Protein AF-A0A5K0W179-F1 (afdb_monomer_lite)

Organism: NCBI:txid210225

InterPro domains:
  IPR011009 Protein kinase-like domain superfamily [SSF56112] (2-83)

Structure (mmCIF, N/CA/C/O backbone):
data_AF-A0A5K0W179-F1
#
_entry.id   AF-A0A5K0W179-F1
#
loop_
_atom_site.group_PDB
_atom_site.id
_atom_site.type_symbol
_atom_site.label_atom_id
_atom_site.label_alt_id
_atom_site.label_comp_id
_atom_site.label_asym_id
_atom_site.label_entity_id
_atom_site.label_seq_id
_atom_site.pdbx_PDB_ins_code
_atom_site.Cartn_x
_atom_site.Cartn_y
_atom_site.Cartn_z
_atom_site.occupancy
_atom_site.B_iso_or_equiv
_atom_site.auth_seq_id
_atom_site.auth_comp_id
_atom_site.auth_asym_id
_atom_site.auth_atom_id
_atom_site.pdbx_PDB_model_num
ATOM 1 N N . THR A 1 1 ? 8.670 -2.084 5.144 1.00 80.12 1 THR A N 1
ATOM 2 C CA . THR A 1 1 ? 7.389 -1.712 4.509 1.00 80.12 1 THR A CA 1
ATOM 3 C C . THR A 1 1 ? 6.721 -2.915 3.886 1.00 80.12 1 THR A C 1
ATOM 5 O O . 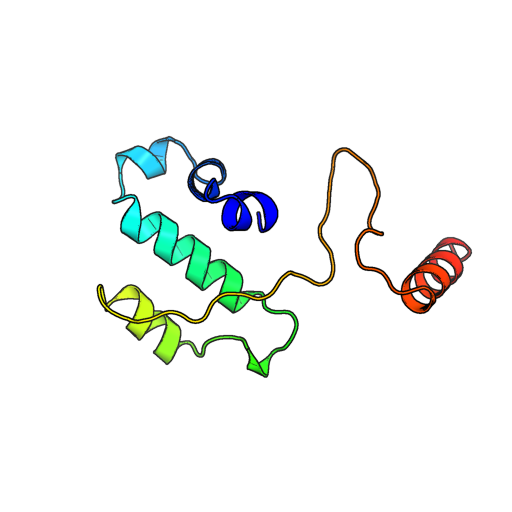THR A 1 1 ? 5.739 -3.369 4.453 1.00 80.12 1 THR A O 1
ATOM 8 N N . TRP A 1 2 ? 7.291 -3.495 2.821 1.00 88.81 2 TRP A N 1
ATOM 9 C CA . TRP A 1 2 ? 6.755 -4.700 2.174 1.00 88.81 2 TRP A CA 1
ATOM 10 C C . TRP A 1 2 ? 6.481 -5.862 3.136 1.00 88.81 2 TRP A C 1
ATOM 12 O O . TRP A 1 2 ? 5.360 -6.346 3.190 1.00 88.81 2 TRP A O 1
ATOM 22 N N . ILE A 1 3 ? 7.480 -6.245 3.943 1.00 89.62 3 ILE A N 1
ATOM 23 C CA . ILE A 1 3 ? 7.384 -7.370 4.891 1.00 89.62 3 ILE A CA 1
ATOM 24 C C . ILE A 1 3 ? 6.157 -7.232 5.802 1.00 89.62 3 ILE A C 1
ATOM 26 O O . ILE A 1 3 ? 5.298 -8.108 5.826 1.00 89.62 3 ILE A O 1
ATOM 30 N N . LEU A 1 4 ? 6.028 -6.089 6.484 1.00 92.12 4 LEU A N 1
ATOM 31 C CA . LEU A 1 4 ? 4.904 -5.827 7.385 1.00 92.12 4 LEU A CA 1
ATOM 32 C C . LEU A 1 4 ? 3.564 -5.870 6.646 1.00 92.12 4 LEU A C 1
ATOM 34 O O . LEU A 1 4 ? 2.599 -6.408 7.172 1.00 92.12 4 LEU A O 1
ATOM 38 N N . TRP A 1 5 ? 3.495 -5.360 5.414 1.00 93.19 5 TRP A N 1
ATOM 39 C CA . TRP A 1 5 ? 2.287 -5.494 4.603 1.00 93.19 5 TRP A CA 1
ATOM 40 C C . TRP A 1 5 ? 1.986 -6.958 4.247 1.00 93.19 5 TRP A C 1
ATOM 42 O O . TRP A 1 5 ? 0.855 -7.401 4.441 1.00 93.19 5 TRP A O 1
ATOM 52 N N . SER A 1 6 ? 2.990 -7.730 3.818 1.00 90.12 6 SER A N 1
ATOM 53 C CA . SER A 1 6 ? 2.821 -9.142 3.451 1.00 90.12 6 SER A CA 1
ATOM 54 C C . SER A 1 6 ? 2.426 -10.040 4.628 1.00 90.12 6 SER A C 1
ATOM 56 O O . SER A 1 6 ? 1.752 -11.045 4.427 1.00 90.12 6 SER A O 1
ATOM 58 N N . GLU A 1 7 ? 2.788 -9.651 5.852 1.00 93.12 7 GLU A N 1
ATOM 59 C CA . GLU A 1 7 ? 2.419 -10.331 7.101 1.00 93.12 7 GLU A CA 1
ATOM 60 C C . GLU A 1 7 ? 1.055 -9.880 7.663 1.00 93.12 7 GLU A C 1
ATOM 62 O O . GLU A 1 7 ? 0.655 -10.319 8.739 1.00 93.12 7 GLU A O 1
ATOM 67 N N . GLY A 1 8 ? 0.336 -8.975 6.985 1.00 92.38 8 GLY A N 1
ATOM 68 C CA . GLY A 1 8 ? -0.929 -8.414 7.484 1.00 92.38 8 GLY A CA 1
ATOM 69 C C . GLY A 1 8 ? -0.760 -7.389 8.614 1.00 92.38 8 GLY A C 1
ATOM 70 O O . GLY A 1 8 ? -1.732 -6.978 9.243 1.00 92.38 8 GLY A O 1
ATOM 71 N N . ARG A 1 9 ? 0.470 -6.931 8.848 1.00 94.75 9 ARG A N 1
ATOM 72 C CA . ARG A 1 9 ? 0.888 -5.990 9.898 1.00 94.75 9 ARG A CA 1
ATOM 73 C C . ARG A 1 9 ? 1.116 -4.572 9.364 1.00 94.75 9 ARG A C 1
ATOM 75 O O . ARG A 1 9 ? 1.836 -3.774 9.956 1.00 94.75 9 ARG A O 1
ATOM 82 N N . ALA A 1 10 ? 0.494 -4.229 8.236 1.00 94.06 10 ALA A N 1
ATOM 83 C CA . ALA A 1 10 ? 0.693 -2.953 7.545 1.00 94.06 10 ALA A CA 1
ATOM 84 C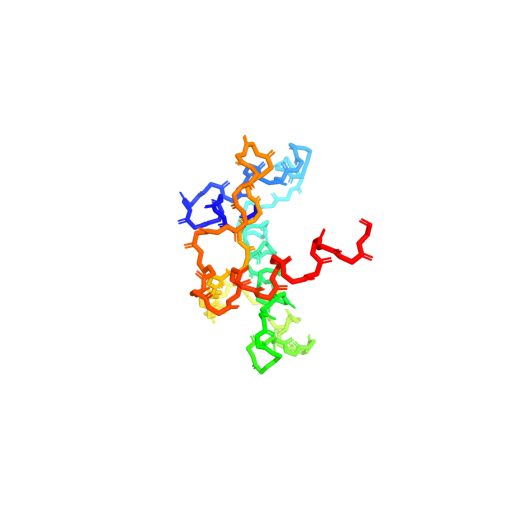 C . ALA A 1 10 ? 0.431 -1.716 8.428 1.00 94.06 10 ALA A C 1
ATOM 86 O O . ALA A 1 10 ? 1.074 -0.688 8.240 1.00 94.06 10 ALA A O 1
ATOM 87 N N . LEU A 1 11 ? -0.477 -1.808 9.406 1.00 95.31 11 LEU A N 1
ATOM 88 C CA . LEU A 1 11 ? -0.796 -0.696 10.310 1.00 95.31 11 LEU A CA 1
ATOM 89 C C . LEU A 1 11 ? 0.372 -0.297 11.225 1.00 95.31 11 LEU A C 1
ATOM 91 O O . LEU A 1 11 ? 0.394 0.830 11.702 1.00 95.31 11 LEU A O 1
ATOM 95 N N . GLU A 1 12 ? 1.365 -1.167 11.426 1.00 94.81 12 GLU A N 1
ATOM 96 C CA . GLU A 1 12 ? 2.579 -0.834 12.187 1.00 94.81 12 GLU A CA 1
ATOM 97 C C . GLU A 1 12 ? 3.478 0.181 11.463 1.00 94.81 12 GLU A C 1
ATOM 99 O O . GLU A 1 12 ? 4.390 0.743 12.061 1.00 94.81 12 GLU A O 1
ATOM 104 N N . LEU A 1 13 ? 3.225 0.439 10.174 1.00 91.19 13 LEU A N 1
ATOM 105 C CA . LEU A 1 13 ? 3.921 1.468 9.396 1.00 91.19 13 LEU A CA 1
ATOM 106 C C . LEU A 1 13 ? 3.388 2.882 9.658 1.00 91.19 13 LEU A C 1
ATOM 108 O O . LEU A 1 13 ? 3.959 3.851 9.160 1.00 91.19 13 LEU A O 1
ATOM 112 N N . VAL A 1 14 ? 2.260 2.999 10.354 1.00 93.62 14 VAL A N 1
ATOM 113 C CA . VAL A 1 14 ? 1.441 4.208 10.387 1.00 93.62 14 VAL A CA 1
ATOM 114 C C . VAL A 1 14 ? 1.675 4.941 11.698 1.00 93.62 14 VAL A C 1
ATOM 116 O O . VAL A 1 14 ? 1.702 4.327 12.763 1.00 93.62 14 VAL A O 1
ATOM 119 N N . ASP A 1 15 ? 1.819 6.265 11.627 1.00 93.44 15 ASP A N 1
ATOM 120 C CA . ASP A 1 15 ? 1.876 7.104 12.824 1.00 93.44 15 ASP A CA 1
ATOM 121 C C . ASP A 1 15 ? 0.618 6.853 13.684 1.00 93.44 15 ASP A C 1
ATOM 123 O O . ASP A 1 15 ? -0.497 6.940 13.156 1.00 93.44 15 ASP A O 1
ATOM 127 N N . PRO A 1 16 ? 0.757 6.570 14.992 1.00 92.19 16 PRO A N 1
ATOM 128 C CA . PRO A 1 16 ? -0.375 6.359 15.889 1.00 92.19 16 PRO A CA 1
ATOM 129 C C . PRO A 1 16 ? -1.463 7.436 15.800 1.00 92.19 16 PRO A C 1
ATOM 131 O O . PRO A 1 16 ? -2.644 7.108 15.857 1.00 92.19 16 PRO A O 1
ATOM 134 N N . LYS A 1 17 ? -1.099 8.704 15.568 1.00 91.75 17 LYS A N 1
ATOM 135 C CA . LYS A 1 17 ? -2.069 9.801 15.407 1.00 91.75 17 LYS A CA 1
ATOM 136 C C . LYS A 1 17 ? -2.969 9.616 14.187 1.00 91.75 17 LYS A C 1
ATOM 138 O O . LYS A 1 17 ? -4.129 10.012 14.212 1.00 91.75 17 LYS A O 1
ATOM 143 N N . GLN A 1 18 ? -2.446 9.010 13.123 1.00 88.12 18 GLN A N 1
ATOM 144 C CA . GLN A 1 18 ? -3.218 8.720 11.914 1.00 88.12 18 GLN A CA 1
ATOM 145 C C . GLN 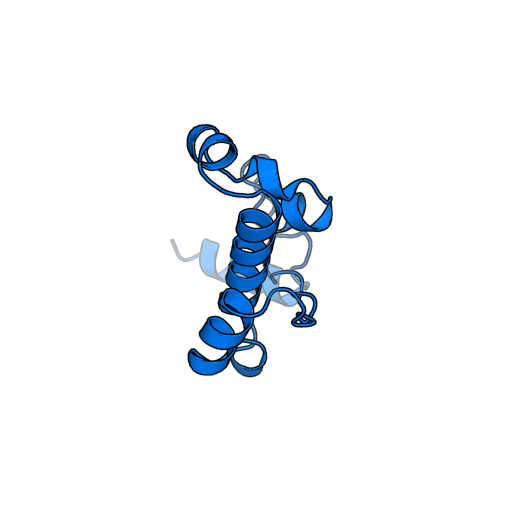A 1 18 ? -4.165 7.532 12.113 1.00 88.12 18 GLN A C 1
ATOM 147 O O . GLN A 1 18 ? -5.223 7.479 11.492 1.00 88.12 18 GLN A O 1
ATOM 152 N N . LEU A 1 19 ? -3.825 6.601 13.013 1.00 90.81 19 LEU A N 1
ATOM 153 C CA . LEU A 1 19 ? -4.712 5.493 13.388 1.00 90.81 19 LEU A CA 1
ATOM 154 C C . LEU A 1 19 ? -5.950 5.963 14.169 1.00 90.81 19 LEU A C 1
ATOM 156 O O . LEU A 1 19 ? -6.946 5.240 14.205 1.00 90.81 19 LEU A O 1
ATOM 160 N N . GLU A 1 20 ? -5.885 7.144 14.788 1.00 91.06 20 GLU A N 1
ATOM 161 C CA . GLU A 1 20 ? -7.002 7.774 15.500 1.00 91.06 20 GLU A CA 1
ATOM 162 C C . GLU A 1 20 ? -7.860 8.660 14.586 1.00 91.06 20 GLU A C 1
ATOM 164 O O . GLU A 1 20 ? -9.070 8.759 14.785 1.00 91.06 20 GLU A O 1
ATOM 169 N N . SER A 1 21 ? -7.251 9.300 13.584 1.00 92.25 21 SER A N 1
ATOM 170 C CA . SER A 1 21 ? -7.912 10.299 12.734 1.00 92.25 21 SER A CA 1
ATOM 171 C C . SER A 1 21 ? -8.549 9.735 11.462 1.00 92.25 21 SER A C 1
ATOM 173 O O . SER A 1 21 ? -9.396 10.403 10.868 1.00 92.25 21 SER A O 1
ATOM 175 N N . CYS A 1 22 ? -8.150 8.539 11.016 1.00 90.62 22 CYS A N 1
ATOM 176 C CA . CYS A 1 22 ? -8.505 8.019 9.699 1.00 90.62 22 CYS A CA 1
ATOM 177 C C . CYS A 1 22 ? -8.985 6.553 9.774 1.00 90.62 22 CYS A C 1
ATOM 179 O O . CYS A 1 22 ? -8.428 5.752 10.534 1.00 90.62 22 CYS A O 1
ATOM 181 N N . PRO A 1 23 ? -10.016 6.148 9.004 1.00 92.69 23 PRO A N 1
ATOM 182 C CA . PRO A 1 23 ? -10.475 4.764 8.995 1.00 92.69 23 PRO A CA 1
ATOM 183 C C . PRO A 1 23 ? -9.358 3.791 8.600 1.00 92.69 23 PRO A C 1
ATOM 185 O O . PRO A 1 23 ? -8.720 3.936 7.559 1.00 92.69 23 PRO A O 1
ATOM 188 N N . ARG A 1 24 ? -9.174 2.718 9.381 1.00 92.38 24 ARG A N 1
ATOM 189 C CA . ARG A 1 24 ? -8.137 1.698 9.112 1.00 92.38 24 ARG A CA 1
ATOM 190 C C . ARG A 1 24 ? -8.201 1.135 7.691 1.00 92.38 24 ARG A C 1
ATOM 192 O O . ARG A 1 24 ? -7.164 0.856 7.103 1.00 92.38 24 ARG A O 1
ATOM 199 N N . ALA A 1 25 ? -9.403 0.981 7.134 1.00 91.31 25 ALA A N 1
ATOM 200 C CA . ALA A 1 25 ? -9.591 0.503 5.766 1.00 91.31 25 ALA A CA 1
ATOM 201 C C . ALA A 1 25 ? -9.013 1.468 4.714 1.00 91.31 25 ALA A C 1
ATOM 203 O O . ALA A 1 25 ? -8.433 1.016 3.730 1.00 91.31 25 ALA A O 1
ATOM 204 N N . GLU A 1 26 ? -9.132 2.780 4.930 1.00 92.00 26 GLU A N 1
ATOM 205 C CA . GLU A 1 26 ? -8.554 3.800 4.047 1.00 92.00 26 GLU A CA 1
ATOM 206 C C . GLU A 1 26 ? -7.033 3.816 4.165 1.00 92.00 26 GLU A C 1
ATOM 208 O O . GLU A 1 26 ? -6.341 3.819 3.153 1.00 92.00 26 GLU A O 1
ATOM 213 N N . ILE A 1 27 ? -6.507 3.703 5.385 1.00 93.75 27 ILE A N 1
ATOM 214 C CA . ILE A 1 27 ? -5.065 3.595 5.634 1.00 93.75 27 ILE A CA 1
ATOM 215 C C . ILE A 1 27 ? -4.478 2.367 4.925 1.00 93.75 27 ILE A C 1
ATOM 217 O O . ILE A 1 27 ? -3.497 2.480 4.192 1.00 93.75 27 ILE A O 1
ATOM 221 N N . LEU A 1 28 ? -5.094 1.193 5.100 1.00 93.31 28 LEU A N 1
ATOM 222 C CA . LEU A 1 28 ? -4.664 -0.045 4.445 1.00 93.31 28 LEU A CA 1
ATOM 223 C C . LEU A 1 28 ? -4.718 0.074 2.919 1.00 93.31 28 LEU A C 1
ATOM 225 O O . LEU A 1 28 ? -3.796 -0.374 2.238 1.00 93.31 28 LEU A O 1
ATOM 229 N N . ARG A 1 29 ? -5.760 0.720 2.384 1.00 93.00 29 ARG A N 1
ATOM 230 C CA . ARG A 1 29 ? -5.879 1.001 0.952 1.00 93.00 29 ARG A CA 1
ATOM 231 C C . ARG A 1 29 ? -4.764 1.926 0.467 1.00 93.00 29 ARG A C 1
ATOM 233 O O . ARG A 1 29 ? -4.143 1.627 -0.546 1.00 93.00 29 ARG A O 1
ATOM 240 N N . CYS A 1 30 ? -4.476 3.008 1.186 1.00 93.56 30 CYS A N 1
ATOM 241 C CA . CYS A 1 30 ? -3.399 3.934 0.844 1.00 93.56 30 CYS A CA 1
ATOM 242 C C . CYS A 1 30 ? -2.032 3.243 0.847 1.00 93.56 30 CYS A C 1
ATOM 244 O O . CYS A 1 30 ? -1.247 3.455 -0.073 1.00 93.56 30 CYS A O 1
ATOM 246 N N . ILE A 1 31 ? -1.761 2.373 1.825 1.00 94.81 31 ILE A N 1
ATOM 247 C CA . ILE A 1 31 ? -0.530 1.570 1.850 1.00 94.81 31 ILE A CA 1
ATOM 248 C C . ILE A 1 31 ? -0.469 0.657 0.622 1.00 94.81 31 ILE A C 1
ATOM 250 O O . ILE A 1 31 ? 0.552 0.614 -0.056 1.00 94.81 31 ILE A O 1
ATOM 254 N N . HIS A 1 32 ? -1.561 -0.043 0.310 1.00 94.38 32 HIS A N 1
ATOM 255 C CA . HIS A 1 32 ? -1.639 -0.944 -0.841 1.00 94.38 32 HIS A CA 1
ATOM 256 C C . HIS A 1 32 ? -1.392 -0.217 -2.168 1.00 94.38 32 HIS A C 1
ATOM 258 O O . HIS A 1 32 ? -0.581 -0.665 -2.972 1.00 94.38 32 HIS A O 1
ATOM 264 N N . ILE A 1 33 ? -2.041 0.931 -2.379 1.0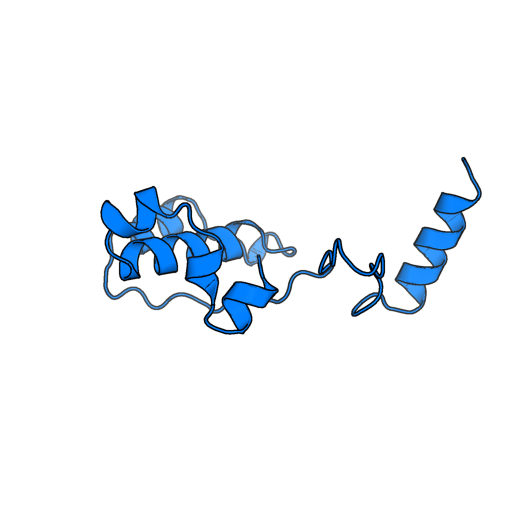0 94.69 33 ILE A N 1
ATOM 265 C CA . ILE A 1 33 ? -1.836 1.773 -3.565 1.00 94.69 33 ILE A CA 1
ATOM 266 C C . ILE A 1 33 ? -0.397 2.298 -3.601 1.00 94.69 33 ILE A C 1
ATOM 268 O O . ILE A 1 33 ? 0.242 2.250 -4.645 1.00 94.69 33 ILE A O 1
ATOM 272 N N . GLY A 1 34 ? 0.143 2.737 -2.460 1.00 94.12 34 GLY A N 1
ATOM 273 C CA . GLY A 1 34 ? 1.531 3.179 -2.351 1.00 94.12 34 GLY A CA 1
ATOM 274 C C . GLY A 1 34 ? 2.529 2.098 -2.770 1.00 94.12 34 GLY A C 1
ATOM 275 O O . GLY A 1 34 ? 3.501 2.413 -3.448 1.00 94.12 34 GLY A O 1
ATOM 276 N N . LEU A 1 35 ? 2.261 0.830 -2.435 1.00 93.56 35 LEU A N 1
ATOM 277 C CA . LEU A 1 35 ? 3.063 -0.309 -2.888 1.00 93.56 35 LEU A CA 1
ATOM 278 C C . LEU A 1 35 ? 2.948 -0.543 -4.401 1.00 93.56 35 LEU A C 1
ATOM 280 O O . LEU A 1 35 ? 3.963 -0.800 -5.037 1.00 93.56 35 LEU A O 1
ATOM 284 N N . LEU A 1 36 ? 1.758 -0.392 -4.993 1.00 94.25 36 LEU A N 1
ATOM 285 C CA . LEU A 1 36 ? 1.581 -0.469 -6.451 1.00 94.25 36 LEU A CA 1
ATOM 286 C C . LEU A 1 36 ? 2.326 0.655 -7.195 1.00 94.25 36 LEU A C 1
ATOM 288 O O . LEU A 1 36 ? 2.842 0.447 -8.288 1.00 94.25 36 LEU A O 1
ATOM 292 N N . CYS A 1 37 ? 2.423 1.848 -6.609 1.00 94.38 37 CYS A N 1
ATOM 293 C CA . CYS A 1 37 ? 3.120 2.980 -7.229 1.00 94.38 37 CYS A CA 1
ATOM 294 C C . CYS A 1 37 ? 4.643 2.807 -7.311 1.00 94.38 37 CYS A C 1
ATOM 296 O O . CYS A 1 37 ? 5.287 3.490 -8.106 1.00 94.38 37 CYS A O 1
ATOM 298 N N . VAL A 1 38 ? 5.222 1.932 -6.486 1.00 91.50 38 VAL A N 1
ATOM 299 C CA . VAL A 1 38 ? 6.677 1.709 -6.402 1.00 91.50 38 VAL A CA 1
ATOM 300 C C . VAL A 1 38 ? 7.089 0.341 -6.941 1.00 91.50 38 VAL A C 1
ATOM 302 O O . VAL A 1 38 ? 8.150 -0.169 -6.586 1.00 91.50 38 VAL A O 1
ATOM 305 N N . GLN A 1 39 ? 6.250 -0.245 -7.795 1.00 90.62 39 GLN A N 1
ATOM 306 C CA . GLN A 1 39 ? 6.572 -1.478 -8.500 1.00 90.62 39 GLN A CA 1
ATOM 307 C C . GLN A 1 39 ? 7.826 -1.291 -9.351 1.00 90.62 39 GLN A C 1
ATOM 309 O O . GLN A 1 39 ? 8.049 -0.229 -9.945 1.00 90.62 39 GLN A O 1
ATOM 314 N N . GLU A 1 40 ? 8.657 -2.327 -9.376 1.00 88.75 40 GLU A N 1
ATOM 315 C CA . GLU A 1 40 ? 9.896 -2.328 -10.143 1.00 88.75 40 GLU A CA 1
ATOM 316 C C . GLU A 1 40 ? 9.603 -2.145 -11.631 1.00 88.75 40 GLU A C 1
ATOM 318 O O . GLU A 1 40 ? 10.073 -1.167 -12.220 1.00 88.75 40 GLU A O 1
ATOM 323 N N . ASP A 1 41 ? 8.736 -3.001 -12.180 1.00 88.94 41 ASP A N 1
ATOM 324 C CA . ASP A 1 41 ? 8.218 -2.865 -13.535 1.00 88.94 41 ASP A CA 1
ATOM 325 C C . ASP A 1 41 ? 7.337 -1.600 -13.644 1.00 88.94 41 ASP A C 1
ATOM 327 O O . ASP A 1 41 ? 6.348 -1.464 -12.911 1.00 88.94 41 ASP A O 1
ATOM 331 N N . PRO A 1 42 ? 7.683 -0.637 -14.520 1.00 91.44 42 PRO A N 1
ATOM 332 C CA . PRO A 1 42 ? 6.847 0.527 -14.785 1.00 91.44 42 PRO A CA 1
ATOM 333 C C . PRO A 1 42 ? 5.442 0.187 -15.290 1.00 91.44 42 PRO A C 1
ATOM 335 O O . PRO A 1 42 ? 4.519 0.948 -14.994 1.00 91.44 42 PRO A O 1
ATOM 338 N N . ASP A 1 43 ? 5.273 -0.924 -16.010 1.00 92.44 43 ASP A N 1
ATOM 339 C CA . ASP A 1 43 ? 3.987 -1.328 -16.587 1.00 92.44 43 ASP A CA 1
ATOM 340 C C . ASP A 1 43 ? 3.004 -1.831 -15.514 1.00 92.44 43 ASP A C 1
ATOM 342 O O . ASP A 1 43 ? 1.787 -1.752 -15.695 1.00 92.44 43 ASP A O 1
ATOM 346 N N . ASP A 1 44 ? 3.515 -2.250 -14.352 1.00 91.50 44 ASP A N 1
ATOM 347 C CA . ASP A 1 44 ? 2.710 -2.632 -13.186 1.00 91.50 44 ASP A CA 1
ATOM 348 C C . ASP A 1 44 ? 2.252 -1.427 -12.345 1.00 91.50 44 ASP A C 1
ATOM 350 O O . ASP A 1 44 ? 1.454 -1.575 -11.408 1.00 91.50 44 ASP A O 1
ATOM 354 N N . ARG A 1 45 ? 2.749 -0.217 -12.638 1.00 94.88 45 ARG A N 1
ATOM 355 C CA . ARG A 1 45 ? 2.404 0.985 -11.871 1.00 94.88 45 ARG A CA 1
ATOM 356 C C . ARG A 1 45 ? 1.044 1.526 -12.313 1.00 94.88 45 ARG A C 1
ATOM 358 O O . ARG A 1 45 ? 0.791 1.707 -13.504 1.00 94.88 45 ARG A O 1
ATOM 365 N N . PRO A 1 46 ? 0.154 1.874 -11.371 1.00 94.94 46 PRO A N 1
ATOM 366 C CA . PRO A 1 46 ? -1.146 2.408 -11.722 1.00 94.94 46 PRO A CA 1
ATOM 367 C C . PRO A 1 46 ? -1.012 3.819 -12.300 1.00 94.94 46 PRO A C 1
ATOM 369 O O . PRO A 1 46 ? -0.248 4.656 -11.816 1.00 94.94 46 PRO A O 1
ATOM 372 N N . THR A 1 47 ? -1.824 4.117 -13.310 1.00 95.75 47 THR A N 1
ATOM 373 C CA . THR A 1 47 ? -1.958 5.482 -13.826 1.00 95.75 47 THR A CA 1
ATOM 374 C C . THR A 1 47 ? -2.604 6.395 -12.781 1.00 95.75 47 THR A C 1
ATOM 376 O O . THR A 1 47 ? -3.376 5.946 -11.931 1.00 95.75 47 THR A O 1
ATOM 379 N N . MET A 1 48 ? -2.374 7.708 -12.878 1.00 95.88 48 MET A N 1
ATOM 380 C CA . MET A 1 48 ? -2.998 8.682 -11.968 1.00 95.88 48 MET A CA 1
ATOM 381 C C . MET A 1 48 ? -4.532 8.609 -11.960 1.00 95.88 48 MET A C 1
ATOM 383 O O . MET A 1 48 ? -5.148 8.747 -10.905 1.00 95.88 48 MET A O 1
ATOM 387 N N . SER A 1 49 ? -5.162 8.355 -13.110 1.00 94.69 49 SER A N 1
ATOM 388 C CA . SER A 1 49 ? -6.616 8.167 -13.187 1.00 94.69 49 SER A CA 1
ATOM 389 C C . SER A 1 49 ? -7.072 6.908 -12.449 1.00 94.69 49 SER A C 1
ATOM 391 O O . SER A 1 49 ? -8.080 6.946 -11.743 1.00 94.69 49 SER A O 1
ATOM 393 N N . SER A 1 50 ? -6.308 5.819 -12.557 1.00 93.12 50 SER A N 1
ATOM 394 C CA . SER A 1 50 ? -6.564 4.582 -11.821 1.00 93.12 50 SER A CA 1
ATOM 395 C C . SER A 1 50 ? -6.426 4.803 -10.313 1.00 93.12 50 SER A C 1
ATOM 397 O O . SER A 1 50 ? -7.331 4.454 -9.564 1.00 93.12 50 SER A O 1
ATOM 399 N N . ILE A 1 51 ? -5.375 5.495 -9.860 1.00 94.00 51 ILE A N 1
ATOM 400 C CA . ILE A 1 51 ? -5.180 5.848 -8.443 1.00 94.00 51 ILE A CA 1
ATOM 401 C C . ILE A 1 51 ? -6.389 6.616 -7.889 1.00 94.00 51 ILE A C 1
ATOM 403 O O . ILE A 1 51 ? -6.917 6.255 -6.838 1.00 94.00 51 ILE A O 1
ATOM 407 N N . LEU A 1 52 ? -6.869 7.642 -8.600 1.00 92.56 52 LEU A N 1
ATOM 408 C CA . LEU A 1 52 ? -8.050 8.405 -8.180 1.00 92.56 52 LEU A CA 1
ATOM 409 C C . LEU A 1 52 ? -9.298 7.523 -8.085 1.00 92.56 52 LEU A C 1
ATOM 411 O O . LEU A 1 52 ? -10.070 7.645 -7.134 1.00 92.56 52 LEU A O 1
ATOM 415 N N . LEU A 1 53 ? -9.491 6.618 -9.046 1.00 91.75 53 LEU A N 1
ATOM 416 C CA . LEU A 1 53 ? -10.597 5.669 -9.011 1.00 91.75 53 LEU A CA 1
ATOM 417 C C . LEU A 1 53 ? -10.497 4.739 -7.795 1.00 91.75 53 LEU A C 1
ATOM 419 O O . LEU A 1 53 ? -11.496 4.549 -7.102 1.00 91.75 53 LEU A O 1
ATOM 423 N N . MET A 1 54 ? -9.308 4.198 -7.513 1.00 92.88 54 MET A N 1
ATOM 424 C CA . MET A 1 54 ? -9.061 3.315 -6.371 1.00 92.88 54 MET A CA 1
ATOM 425 C C . MET A 1 54 ? -9.319 4.023 -5.038 1.00 92.88 54 MET A C 1
ATOM 427 O O . MET A 1 54 ? -9.919 3.433 -4.145 1.00 92.88 54 MET A O 1
ATOM 431 N N . LEU A 1 55 ? -8.899 5.284 -4.902 1.00 91.12 55 LEU A N 1
ATOM 432 C CA . LEU A 1 55 ? -9.113 6.072 -3.686 1.00 91.12 55 LEU A CA 1
ATOM 433 C C . LEU A 1 55 ? -10.598 6.372 -3.450 1.00 91.12 55 LEU A C 1
ATOM 435 O O . LEU A 1 55 ? -11.078 6.232 -2.326 1.00 91.12 55 LEU A O 1
ATOM 439 N N . ASN A 1 56 ? -11.328 6.723 -4.511 1.00 89.69 56 ASN A N 1
ATOM 440 C CA . ASN A 1 56 ? -12.741 7.101 -4.428 1.00 89.69 56 ASN A CA 1
ATOM 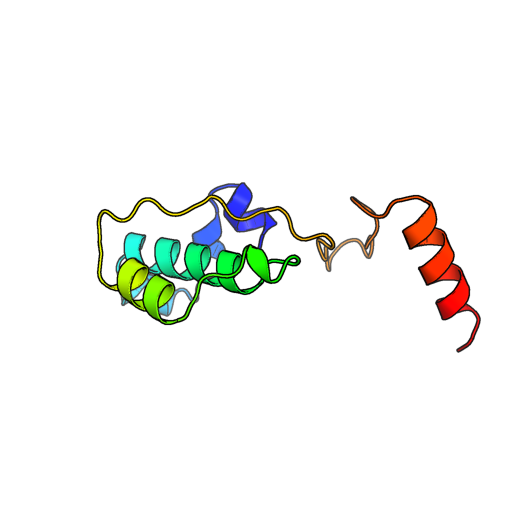441 C C . ASN A 1 56 ? -13.702 5.902 -4.369 1.00 89.69 56 ASN A C 1
ATOM 443 O O . ASN A 1 56 ? -14.858 6.058 -3.977 1.00 89.69 56 ASN A O 1
ATOM 447 N N . SER A 1 57 ? -13.255 4.706 -4.759 1.00 85.44 57 SER A N 1
ATOM 448 C CA . SER A 1 57 ? -14.109 3.519 -4.853 1.00 85.44 57 SER A CA 1
ATOM 449 C C . SER A 1 57 ? -13.856 2.563 -3.696 1.00 85.44 57 SER A C 1
ATOM 451 O O . SER A 1 57 ? -12.825 1.899 -3.618 1.00 85.44 57 SER A O 1
ATOM 453 N N . THR A 1 58 ? -14.846 2.399 -2.822 1.00 71.94 58 THR A N 1
ATOM 454 C CA . THR A 1 58 ? -14.746 1.472 -1.684 1.00 71.94 58 THR A CA 1
ATOM 455 C C . THR A 1 58 ? -14.741 -0.005 -2.081 1.00 71.94 58 THR A C 1
ATOM 457 O O . THR A 1 58 ? -14.277 -0.827 -1.295 1.00 71.94 58 THR A O 1
ATOM 460 N N . SER A 1 59 ? -15.215 -0.333 -3.289 1.00 75.69 59 SER A N 1
ATOM 461 C CA . SER A 1 59 ? -15.359 -1.707 -3.804 1.00 75.69 59 SER A CA 1
ATOM 462 C C . SER A 1 59 ? -14.390 -2.064 -4.938 1.00 75.69 59 SER A C 1
ATOM 464 O O . SER A 1 59 ? -14.533 -3.122 -5.548 1.00 75.69 59 SER A O 1
ATOM 466 N N . ALA A 1 60 ? -13.420 -1.201 -5.259 1.00 75.06 60 ALA A N 1
ATOM 467 C CA . ALA A 1 60 ? -12.455 -1.505 -6.312 1.00 75.06 60 ALA A CA 1
ATOM 468 C C . ALA A 1 60 ? -11.590 -2.712 -5.918 1.00 75.06 60 ALA A C 1
ATOM 470 O O . ALA A 1 60 ? -10.980 -2.737 -4.848 1.00 75.06 60 ALA A O 1
ATOM 471 N N . THR A 1 61 ? -11.530 -3.715 -6.794 1.00 76.81 61 THR A N 1
ATOM 472 C CA . THR A 1 61 ? -10.626 -4.853 -6.630 1.00 76.81 61 THR A CA 1
ATOM 473 C C . THR A 1 61 ? -9.223 -4.407 -7.026 1.00 76.81 61 THR A C 1
ATOM 475 O O . THR A 1 61 ? -8.986 -4.065 -8.182 1.00 76.81 61 THR A O 1
ATOM 478 N N . LEU A 1 62 ? -8.303 -4.361 -6.064 1.00 85.94 62 LEU A N 1
ATOM 479 C CA . LEU A 1 62 ? -6.927 -3.934 -6.308 1.00 85.94 62 LEU A CA 1
ATOM 480 C C . LEU A 1 62 ? -6.048 -5.145 -6.610 1.00 85.94 62 LEU A C 1
ATOM 482 O O . LEU A 1 62 ? -6.118 -6.154 -5.906 1.00 85.94 62 LEU A O 1
ATOM 486 N N . GLN A 1 63 ? -5.197 -5.032 -7.631 1.00 88.38 63 GLN A N 1
ATOM 487 C CA . GLN A 1 63 ? -4.171 -6.039 -7.902 1.00 88.38 63 GLN A CA 1
ATOM 488 C C . GLN A 1 63 ? -3.257 -6.188 -6.690 1.00 88.38 63 GLN A C 1
ATOM 490 O O . GLN A 1 63 ? -2.984 -5.212 -5.992 1.00 88.38 63 GLN A O 1
ATOM 495 N N . LYS A 1 64 ? -2.786 -7.409 -6.431 1.00 90.38 64 LYS A N 1
ATOM 496 C CA . LYS A 1 64 ? -1.799 -7.655 -5.384 1.00 90.38 64 LYS A CA 1
ATOM 497 C C . LYS A 1 64 ? -0.451 -7.081 -5.849 1.00 90.38 64 LYS A C 1
ATOM 499 O O . LYS A 1 64 ? -0.001 -7.484 -6.918 1.00 90.38 64 LYS A O 1
ATOM 504 N N . PRO A 1 65 ? 0.191 -6.195 -5.071 1.00 91.94 65 PRO A N 1
ATOM 505 C CA . PRO A 1 65 ? 1.555 -5.767 -5.335 1.00 91.94 65 PRO A CA 1
ATOM 506 C C . PRO A 1 65 ? 2.504 -6.970 -5.476 1.00 91.94 65 PRO A C 1
ATOM 508 O O . PRO A 1 65 ? 2.239 -8.045 -4.916 1.00 91.94 65 PRO A O 1
ATOM 511 N N . SER A 1 66 ? 3.621 -6.799 -6.180 1.00 89.06 66 SER A N 1
ATOM 512 C CA . SER A 1 66 ? 4.687 -7.805 -6.271 1.00 89.06 66 SER A CA 1
ATOM 513 C C . SER A 1 66 ? 5.767 -7.550 -5.226 1.00 89.06 66 SER A C 1
ATOM 515 O O . SER A 1 66 ? 5.955 -6.421 -4.776 1.00 89.06 66 SER A O 1
ATOM 517 N N . SER A 1 67 ? 6.492 -8.602 -4.830 1.00 83.50 67 SER A N 1
ATOM 518 C CA . SER A 1 67 ? 7.636 -8.420 -3.932 1.00 83.50 67 SER A CA 1
ATOM 519 C C . SER A 1 67 ? 8.645 -7.470 -4.573 1.00 83.50 67 SER A C 1
ATOM 521 O O . SER A 1 67 ? 8.953 -7.658 -5.748 1.00 83.50 67 SER A O 1
ATOM 523 N N . PRO A 1 68 ? 9.185 -6.487 -3.835 1.00 80.06 68 PRO A N 1
ATOM 524 C CA . PRO A 1 68 ? 10.274 -5.678 -4.350 1.00 80.06 68 PRO A CA 1
ATOM 525 C C . PRO A 1 68 ? 11.490 -6.575 -4.603 1.00 80.06 68 PRO A C 1
ATOM 527 O O . PRO A 1 68 ? 11.742 -7.492 -3.813 1.00 80.06 68 PRO A O 1
ATOM 530 N N . ALA A 1 69 ? 12.261 -6.285 -5.658 1.00 67.25 69 ALA A N 1
ATOM 531 C CA . ALA A 1 69 ? 13.521 -6.979 -5.940 1.00 67.25 69 ALA A CA 1
ATOM 532 C C . ALA A 1 69 ? 14.506 -6.911 -4.769 1.00 67.25 69 ALA A C 1
ATOM 534 O O . ALA A 1 69 ? 15.267 -7.849 -4.542 1.00 67.25 69 ALA A O 1
ATOM 535 N N . LEU A 1 70 ? 14.455 -5.827 -3.986 1.00 62.78 70 LEU A N 1
ATOM 536 C CA . LEU A 1 70 ? 15.357 -5.584 -2.868 1.00 62.78 70 LEU A CA 1
ATOM 537 C C . LEU A 1 70 ? 14.568 -5.331 -1.583 1.00 62.78 70 LEU A C 1
ATOM 539 O O . LEU A 1 70 ? 13.965 -4.275 -1.377 1.00 62.78 70 LEU A O 1
ATOM 543 N N . VAL A 1 71 ? 14.596 -6.308 -0.679 1.00 57.44 71 VAL A N 1
ATOM 544 C CA . VAL A 1 71 ? 14.072 -6.147 0.678 1.00 57.44 71 VAL A CA 1
ATOM 545 C C . VAL A 1 71 ? 15.212 -5.692 1.583 1.00 57.44 71 VAL A C 1
ATOM 547 O O . VAL A 1 71 ? 16.097 -6.466 1.930 1.00 57.44 71 VAL A O 1
ATOM 550 N N . LEU A 1 72 ? 15.193 -4.417 1.968 1.00 56.75 72 LEU A N 1
ATOM 551 C CA . LEU A 1 72 ? 16.226 -3.830 2.818 1.00 56.75 72 LEU A CA 1
ATOM 552 C C . LEU A 1 72 ? 15.952 -4.164 4.295 1.00 56.75 72 LEU A C 1
ATOM 554 O O . LEU A 1 72 ? 15.155 -3.490 4.956 1.00 56.75 72 LEU A O 1
ATOM 558 N N . ASP A 1 73 ? 16.598 -5.208 4.818 1.00 55.06 73 ASP A N 1
ATOM 559 C CA . ASP A 1 73 ? 16.653 -5.469 6.261 1.00 55.06 73 ASP A CA 1
ATOM 560 C C . ASP A 1 73 ? 17.778 -4.637 6.899 1.00 55.06 73 ASP A C 1
ATOM 562 O O . ASP A 1 73 ? 18.958 -5.000 6.870 1.00 55.06 73 ASP A O 1
ATOM 566 N N . ARG A 1 74 ? 17.400 -3.504 7.507 1.00 56.19 74 ARG A N 1
ATOM 567 C CA . ARG A 1 74 ? 18.328 -2.609 8.224 1.00 56.19 74 ARG A CA 1
ATOM 568 C C . ARG A 1 74 ? 19.011 -3.276 9.422 1.00 56.19 74 ARG A C 1
ATOM 570 O O . ARG A 1 74 ? 19.999 -2.739 9.909 1.00 56.19 74 ARG A O 1
ATOM 577 N N . SER A 1 75 ? 18.500 -4.407 9.905 1.00 58.22 75 SER A N 1
ATOM 578 C CA . SER A 1 75 ? 19.026 -5.098 11.082 1.00 58.22 75 SER A CA 1
ATOM 579 C C . SER A 1 75 ? 20.039 -6.193 10.745 1.00 58.22 75 SER A C 1
ATOM 581 O O . SER A 1 75 ? 20.736 -6.645 11.651 1.00 58.22 75 SER A O 1
ATOM 583 N N . ARG A 1 76 ? 20.142 -6.631 9.479 1.00 53.38 76 ARG A N 1
ATOM 584 C CA . ARG A 1 76 ? 21.013 -7.761 9.092 1.00 53.38 76 ARG A CA 1
ATOM 585 C C . ARG A 1 76 ? 22.007 -7.486 7.971 1.00 53.38 76 ARG A C 1
ATOM 587 O O . ARG A 1 76 ? 22.793 -8.375 7.671 1.00 53.38 76 ARG A O 1
ATOM 594 N N . GLY A 1 77 ? 22.004 -6.302 7.354 1.00 50.91 77 GLY A N 1
ATOM 595 C CA . GLY A 1 77 ? 22.980 -5.965 6.306 1.00 50.91 77 GLY A CA 1
ATOM 596 C C . GLY A 1 77 ? 22.967 -6.918 5.101 1.00 50.91 77 GLY A C 1
ATOM 597 O O . GLY A 1 77 ? 23.908 -6.920 4.315 1.00 50.91 77 GLY A O 1
ATOM 598 N N . LEU A 1 78 ? 21.917 -7.732 4.948 1.00 49.88 78 LEU A N 1
ATOM 599 C CA . LEU A 1 78 ? 21.818 -8.735 3.899 1.00 49.88 78 LEU A CA 1
ATOM 600 C C . LEU A 1 78 ? 20.867 -8.215 2.816 1.00 49.88 78 LEU A C 1
ATOM 602 O O . LEU A 1 78 ? 19.662 -8.439 2.859 1.00 49.88 78 LEU A O 1
ATOM 606 N N . TRP A 1 79 ? 21.427 -7.529 1.823 1.00 52.56 79 TRP A N 1
ATOM 607 C CA . TRP A 1 79 ? 20.769 -7.162 0.559 1.00 52.56 79 TRP A CA 1
ATOM 608 C C . TRP A 1 79 ? 20.503 -8.389 -0.348 1.00 52.56 79 TRP A C 1
ATOM 610 O O . TRP A 1 79 ? 20.061 -8.247 -1.482 1.00 52.56 79 TRP A O 1
ATOM 620 N N . ILE A 1 80 ? 20.733 -9.607 0.165 1.00 52.19 80 ILE A N 1
ATOM 621 C CA . ILE A 1 80 ? 20.917 -10.852 -0.595 1.00 52.19 80 ILE A CA 1
ATOM 622 C C . ILE A 1 80 ? 19.901 -11.928 -0.189 1.00 52.19 80 ILE A C 1
ATOM 624 O O . ILE A 1 80 ? 20.265 -13.066 0.091 1.00 52.19 80 ILE A O 1
ATOM 628 N N . LEU A 1 81 ? 18.615 -11.603 -0.083 1.00 46.22 81 LEU A N 1
ATOM 629 C CA . LEU A 1 81 ? 17.598 -12.666 0.002 1.00 46.22 81 LEU A CA 1
ATOM 630 C C . LEU A 1 81 ? 16.889 -12.920 -1.329 1.00 46.22 81 LEU A C 1
ATOM 632 O O . LEU A 1 81 ? 16.152 -13.895 -1.426 1.00 46.22 81 LEU A O 1
ATOM 636 N N . ASN A 1 82 ? 17.157 -12.112 -2.362 1.00 52.66 82 ASN A N 1
ATOM 637 C CA . ASN A 1 82 ? 16.651 -12.369 -3.713 1.00 52.66 82 ASN A CA 1
ATOM 638 C C . ASN A 1 82 ? 17.616 -11.980 -4.850 1.00 52.66 82 ASN A C 1
ATOM 640 O O . ASN A 1 82 ? 17.220 -11.978 -6.009 1.00 52.66 82 ASN A O 1
ATOM 644 N N . ALA A 1 83 ? 18.869 -11.653 -4.527 1.00 55.31 83 ALA A N 1
ATOM 645 C CA . ALA A 1 83 ? 19.907 -11.423 -5.525 1.00 55.31 83 ALA A CA 1
ATOM 646 C C . ALA A 1 83 ? 20.278 -12.765 -6.176 1.00 55.31 83 ALA A C 1
ATOM 648 O O . ALA A 1 83 ? 20.641 -13.721 -5.483 1.00 55.31 83 ALA A O 1
ATOM 649 N N . SER A 1 84 ? 20.174 -12.849 -7.500 1.00 60.19 84 SER A N 1
ATOM 650 C CA . SER A 1 84 ? 20.759 -13.949 -8.261 1.00 60.19 84 SER A CA 1
ATOM 651 C C . SER A 1 84 ? 22.285 -13.926 -8.104 1.00 60.19 84 SER A C 1
ATOM 653 O O . SER A 1 84 ? 22.871 -12.904 -7.741 1.00 60.19 84 SER A O 1
ATOM 655 N N . SER A 1 85 ? 22.973 -15.034 -8.399 1.00 66.00 85 SER A N 1
ATOM 656 C CA . SER A 1 85 ? 24.446 -15.053 -8.366 1.00 66.00 85 SER A CA 1
ATOM 657 C C . SER A 1 85 ? 25.078 -13.954 -9.230 1.00 66.00 85 SER A C 1
ATOM 659 O O . SER A 1 85 ? 26.181 -13.516 -8.927 1.00 66.00 85 SER A O 1
ATOM 661 N N . SER A 1 86 ? 24.383 -13.480 -10.267 1.00 61.53 86 SER A N 1
ATOM 662 C CA . SER A 1 86 ? 24.824 -12.366 -11.111 1.00 61.53 86 SER A CA 1
ATOM 663 C C . SER A 1 86 ? 24.781 -11.020 -10.382 1.00 61.53 86 SER A C 1
ATOM 665 O O . SER A 1 86 ? 25.715 -10.233 -10.509 1.00 61.53 86 SER A O 1
ATOM 667 N N . ASP A 1 87 ? 23.756 -10.796 -9.561 1.00 61.44 87 ASP A N 1
ATOM 668 C CA . ASP A 1 87 ? 23.569 -9.552 -8.805 1.00 61.44 87 ASP A CA 1
ATOM 669 C C . ASP A 1 87 ? 24.598 -9.418 -7.667 1.00 61.44 87 ASP A C 1
ATOM 671 O O . ASP A 1 87 ? 25.025 -8.315 -7.323 1.00 61.44 87 ASP A O 1
ATOM 675 N N . ILE A 1 88 ? 25.049 -10.549 -7.105 1.00 63.03 88 ILE A N 1
ATOM 676 C CA . ILE A 1 88 ? 26.120 -10.594 -6.093 1.00 63.03 88 ILE A CA 1
ATOM 677 C C . ILE A 1 88 ? 27.461 -10.179 -6.707 1.00 63.03 88 ILE A C 1
ATOM 679 O O . ILE A 1 88 ? 28.173 -9.355 -6.136 1.00 63.03 88 ILE A O 1
ATOM 683 N N . LEU A 1 89 ? 27.782 -10.716 -7.887 1.00 59.47 89 LEU A N 1
ATOM 684 C CA . LEU A 1 89 ? 29.039 -10.423 -8.578 1.00 59.47 89 LEU A CA 1
ATOM 685 C C . LEU A 1 89 ? 29.117 -8.960 -9.037 1.00 59.47 89 LEU A C 1
ATOM 687 O O . LEU A 1 89 ? 30.190 -8.359 -8.996 1.00 59.47 89 LEU A O 1
ATOM 691 N N . GLU A 1 90 ? 27.992 -8.363 -9.440 1.00 58.03 90 GLU A N 1
ATOM 692 C CA . GLU A 1 90 ? 27.964 -6.949 -9.829 1.00 58.03 90 GLU A CA 1
ATOM 693 C C . GLU A 1 90 ? 28.207 -6.014 -8.630 1.00 58.03 90 GLU A C 1
ATOM 695 O O . GLU A 1 90 ? 28.916 -5.011 -8.758 1.00 58.03 90 GLU A O 1
ATOM 700 N N . TYR A 1 91 ? 27.677 -6.354 -7.450 1.00 59.62 91 TYR A N 1
ATOM 701 C CA . TYR A 1 91 ? 27.950 -5.609 -6.219 1.00 59.62 91 TYR A CA 1
ATOM 702 C C . TYR A 1 91 ? 29.424 -5.708 -5.800 1.00 59.62 91 TYR A C 1
ATOM 704 O O . TYR A 1 91 ? 30.038 -4.687 -5.492 1.00 59.62 91 TYR A O 1
ATOM 712 N N . GLU A 1 92 ? 30.012 -6.909 -5.825 1.00 58.88 92 GLU A N 1
ATOM 713 C CA . GLU A 1 92 ? 31.427 -7.111 -5.476 1.00 58.88 92 GLU A CA 1
ATOM 714 C C . GLU A 1 92 ? 32.369 -6.349 -6.416 1.00 58.88 92 GLU A C 1
ATOM 716 O O . GLU A 1 92 ? 33.356 -5.774 -5.961 1.00 58.88 92 GLU A O 1
ATOM 721 N N . SER A 1 93 ? 32.033 -6.268 -7.708 1.00 60.44 93 SER A N 1
ATOM 722 C CA . SER A 1 93 ? 32.807 -5.476 -8.667 1.00 60.44 93 SER A CA 1
ATOM 723 C C . SER A 1 93 ? 32.757 -3.977 -8.365 1.00 60.44 93 SER A C 1
ATOM 725 O O . SER A 1 93 ? 33.774 -3.311 -8.511 1.00 60.44 93 SER A O 1
ATOM 727 N N . LYS A 1 94 ? 31.606 -3.438 -7.938 1.00 59.94 94 LYS A N 1
ATOM 728 C CA . LYS A 1 94 ? 31.465 -2.013 -7.579 1.00 59.94 94 LYS A CA 1
ATOM 729 C C . LYS A 1 94 ? 32.124 -1.667 -6.245 1.00 59.94 94 LYS A C 1
ATOM 731 O O . LYS A 1 94 ? 32.622 -0.562 -6.092 1.00 59.94 94 LYS A O 1
ATOM 736 N N . ALA A 1 95 ? 32.143 -2.596 -5.291 1.00 58.44 95 ALA A N 1
ATOM 737 C CA . ALA A 1 95 ? 32.733 -2.376 -3.970 1.00 58.44 95 ALA A CA 1
ATOM 738 C C . ALA A 1 95 ? 34.272 -2.332 -3.977 1.00 58.44 95 ALA A C 1
ATOM 740 O O . ALA A 1 95 ? 34.869 -1.919 -2.987 1.00 58.44 95 ALA A O 1
ATOM 741 N N . SER A 1 96 ? 34.911 -2.780 -5.061 1.00 51.81 96 SER A N 1
ATOM 742 C CA . SER A 1 96 ? 36.370 -2.774 -5.195 1.00 51.81 96 SER A CA 1
ATOM 743 C C . SER A 1 96 ? 36.926 -1.519 -5.886 1.00 51.81 96 SER A C 1
ATOM 745 O O . SER A 1 96 ? 38.147 -1.411 -5.996 1.00 51.81 96 SER A O 1
ATOM 747 N N . ASP A 1 97 ? 36.057 -0.607 -6.339 1.00 53.72 97 ASP A N 1
ATOM 748 C CA . A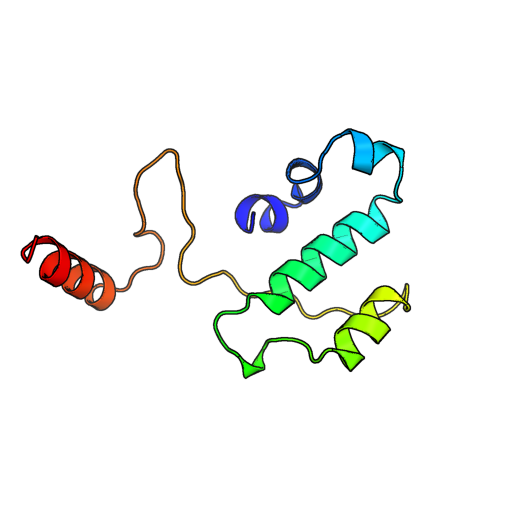SP A 1 97 ? 36.412 0.637 -7.042 1.00 53.72 97 ASP A CA 1
ATOM 749 C C . ASP A 1 97 ? 36.298 1.910 -6.159 1.00 53.72 97 ASP A C 1
ATOM 751 O O . ASP A 1 97 ? 36.479 3.013 -6.678 1.00 53.72 97 ASP A O 1
ATOM 755 N N . ASP A 1 98 ? 36.050 1.775 -4.845 1.00 42.50 98 ASP A N 1
ATOM 756 C CA . ASP A 1 98 ? 36.101 2.863 -3.837 1.00 42.50 98 ASP A CA 1
ATOM 757 C C . ASP A 1 98 ? 37.337 2.762 -2.915 1.00 42.50 98 ASP A C 1
ATOM 759 O O . ASP A 1 98 ? 37.642 1.647 -2.424 1.00 42.50 98 ASP A O 1
#

Sequence (98 aa):
TWILWSEGRALELVDPKQLESCPRAEILRCIHIGLLCVQEDPDDRPTMSSILLMLNSTSATLQKPSSPALVLDRSRGLWILNASSSDILEYESKASDD

Secondary structure (DSSP, 8-state):
-HHHHHTT-GGGGS-HHHHHHS-HHHHHHHHHHHHHHT-SSGGGSPPHHHHHHHHH-TT--PPPPPPPS----TTT----SS--HHHHHHHHHHHT--

Radius of gyration: 16.96 Å; chains: 1; bounding box: 52×25×32 Å

pLDDT: mean 80.29, std 16.48, range [42.5, 95.88]

Foldseek 3Di:
DVVCLVVVNQCVVDDVVCVVVDDPLLSNLVVQLVLQCPAPDPVSRDDPVRVVCSNPDPPDDDDGHDDHQFDDDPPPPPSDPRDDPVNVVVVVVVVVVD